Protein AF-A0A3Q0IRB2-F1 (afdb_monomer_lite)

Radius of gyration: 24.55 Å; chains: 1; bounding box: 47×30×68 Å

Sequence (87 aa):
LAFSLTLDSVEITSLDFVAPDEEVFDYWTDGINALLGNKMTSKEADNDLETLLSMEIKIRLLDAEGVEIPHHPPEVPEEPRNYDFNF

Secondary structure (DSSP, 8-state):
-EEEEE-S-SS--EEEEE-SSHHHHHHHHHHHHHHTTPPP-SHHHHHHHHHHHHHHHHHHGGGGTTSPPPSSPPPPPPPPS------

pLDDT: mean 93.54, std 5.17, range [74.44, 98.12]

InterPro domains:
  IPR001849 Pleckstrin homology domain [PF16457] (1-37)
  IPR001849 Pleckstrin homology domain [PS50003] (1-37)

Organism: Diaphorina citri (NCBI:txid121845)

Structure (mmCIF, N/CA/C/O backbone):
data_AF-A0A3Q0IRB2-F1
#
_entry.id   AF-A0A3Q0IRB2-F1
#
loop_
_atom_site.group_PDB
_atom_site.id
_atom_site.type_symbol
_atom_site.label_atom_id
_atom_site.label_alt_id
_atom_site.label_comp_id
_atom_site.label_asym_id
_atom_site.label_entity_id
_atom_site.label_seq_id
_atom_site.pdbx_PDB_ins_code
_atom_site.Cartn_x
_atom_site.Cartn_y
_atom_site.Cartn_z
_atom_site.occupancy
_atom_site.B_iso_or_equiv
_atom_site.auth_seq_id
_atom_site.auth_comp_id
_atom_site.auth_asym_id
_atom_site.auth_atom_id
_atom_site.pdbx_PDB_model_num
ATOM 1 N N . LEU A 1 1 ? -10.061 9.216 16.637 1.00 83.62 1 LEU A N 1
ATOM 2 C CA . LEU A 1 1 ? -9.270 9.070 17.881 1.00 83.62 1 LEU A CA 1
ATOM 3 C C . LEU A 1 1 ? -9.763 7.940 18.779 1.00 83.62 1 LEU A C 1
ATOM 5 O O . LEU A 1 1 ? -8.923 7.221 19.297 1.00 83.62 1 LEU A O 1
ATOM 9 N N . ALA A 1 2 ? -11.070 7.754 19.000 1.00 95.62 2 ALA A N 1
ATOM 10 C CA . ALA A 1 2 ? -11.548 6.615 19.791 1.00 95.62 2 ALA A CA 1
ATOM 11 C C . ALA A 1 2 ? -11.720 5.349 18.934 1.00 95.62 2 ALA A C 1
ATOM 13 O O . ALA A 1 2 ? -12.252 5.439 17.827 1.00 95.62 2 ALA A O 1
ATOM 14 N N . PHE A 1 3 ? -11.298 4.194 19.449 1.00 94.19 3 PHE A N 1
ATOM 15 C CA . PHE A 1 3 ? -11.526 2.869 18.856 1.00 94.19 3 PHE A CA 1
ATOM 16 C C . PHE A 1 3 ? -11.730 1.825 19.957 1.00 94.19 3 PHE A C 1
ATOM 18 O O . PHE A 1 3 ? -11.374 2.056 21.110 1.00 94.19 3 PHE A O 1
ATOM 25 N N . SER A 1 4 ? -12.306 0.677 19.609 1.00 94.25 4 SER A N 1
ATOM 26 C CA . SER A 1 4 ? -12.540 -0.420 20.547 1.00 94.25 4 SER A CA 1
ATOM 27 C C . SER A 1 4 ? -12.109 -1.744 19.937 1.00 94.25 4 SER A C 1
ATOM 29 O O . SER A 1 4 ? -12.307 -1.972 18.743 1.00 94.25 4 SER A O 1
ATOM 31 N N . LEU A 1 5 ? -11.527 -2.612 20.760 1.00 92.50 5 LEU A N 1
ATOM 32 C CA . LEU A 1 5 ? -11.187 -3.981 20.394 1.00 92.50 5 LEU A CA 1
ATOM 33 C C . LEU A 1 5 ? -12.208 -4.914 21.014 1.00 92.50 5 LEU A C 1
ATOM 35 O O . LEU A 1 5 ? -12.199 -5.108 22.225 1.00 92.50 5 LEU A O 1
ATOM 39 N N . THR A 1 6 ? -13.073 -5.499 20.194 1.00 91.81 6 THR A N 1
ATOM 40 C CA . THR A 1 6 ? -13.991 -6.548 20.637 1.00 91.81 6 THR A CA 1
ATOM 41 C C . THR A 1 6 ? -13.264 -7.884 20.663 1.00 91.81 6 THR A C 1
ATOM 43 O O . THR A 1 6 ? -12.680 -8.290 19.658 1.00 91.81 6 THR A O 1
ATOM 46 N N . LEU A 1 7 ? -13.295 -8.555 21.810 1.00 87.00 7 LEU A N 1
ATOM 47 C CA . LEU A 1 7 ? -12.640 -9.843 22.018 1.00 87.00 7 LEU A CA 1
ATOM 48 C C . LEU A 1 7 ? -13.700 -10.944 22.054 1.00 87.00 7 LEU A C 1
ATOM 50 O O . LEU A 1 7 ? -14.752 -10.767 22.661 1.00 87.00 7 LEU A O 1
ATOM 54 N N . ASP A 1 8 ? -13.378 -12.124 21.526 1.00 83.69 8 ASP A N 1
ATOM 55 C CA . ASP A 1 8 ? -14.229 -13.322 21.639 1.00 83.69 8 ASP A CA 1
ATOM 56 C C . ASP A 1 8 ? -14.187 -13.960 23.051 1.00 83.69 8 ASP A C 1
ATOM 58 O O . ASP A 1 8 ? -14.484 -15.141 23.239 1.00 83.69 8 ASP A O 1
ATOM 62 N N . SER A 1 9 ? -13.781 -13.194 24.070 1.00 81.25 9 SER A N 1
ATOM 63 C CA . SER A 1 9 ? -13.684 -13.647 25.459 1.00 81.25 9 SER A CA 1
ATOM 64 C C . SER A 1 9 ? -15.014 -13.482 26.194 1.00 81.25 9 SER A C 1
ATOM 66 O O . SER A 1 9 ? -15.751 -12.521 25.991 1.00 81.25 9 SER A O 1
ATOM 68 N N . VAL A 1 10 ? -15.297 -14.412 27.108 1.00 74.44 10 VAL A N 1
ATOM 69 C CA . VAL A 1 10 ? -16.513 -14.397 27.938 1.00 74.44 10 VAL A CA 1
ATOM 70 C C . VAL A 1 10 ? -16.416 -13.369 29.076 1.00 74.44 10 VAL A C 1
ATOM 72 O O . VAL A 1 10 ? -17.439 -12.882 29.548 1.00 74.44 10 VAL A O 1
ATOM 75 N N . GLU A 1 11 ? -15.204 -13.024 29.523 1.00 78.31 11 GLU A N 1
ATOM 76 C CA . GLU A 1 11 ? -14.989 -12.137 30.681 1.00 78.31 11 GLU A CA 1
ATOM 77 C C . GLU A 1 11 ? -14.781 -10.668 30.297 1.00 78.31 11 GLU A C 1
ATOM 79 O O . GLU A 1 11 ? -15.240 -9.774 31.005 1.00 78.31 11 GLU A O 1
ATOM 84 N N . ILE A 1 12 ? -14.100 -10.409 29.178 1.00 77.38 12 ILE A N 1
ATOM 85 C CA . ILE A 1 12 ? -13.844 -9.057 28.671 1.00 77.38 12 ILE A CA 1
ATOM 86 C C . ILE A 1 12 ? -14.351 -9.008 27.239 1.00 77.38 12 ILE A C 1
ATOM 88 O O . ILE A 1 12 ? -13.752 -9.601 26.347 1.00 77.38 12 ILE A O 1
ATOM 92 N N . THR A 1 13 ? -15.455 -8.298 27.031 1.00 84.38 13 THR A N 1
ATOM 93 C CA . THR A 1 13 ? -16.119 -8.207 25.725 1.00 84.38 13 THR A CA 1
ATOM 94 C C . THR A 1 13 ? -15.466 -7.184 24.807 1.00 84.38 13 THR A C 1
ATOM 96 O O . THR A 1 13 ? -15.483 -7.336 23.587 1.00 84.38 13 THR A O 1
ATOM 99 N N . SER A 1 14 ? -14.902 -6.123 25.384 1.00 90.38 14 SER A N 1
ATOM 100 C CA . SER A 1 14 ? -14.277 -5.052 24.626 1.00 90.38 14 SER A CA 1
ATOM 101 C C . SER A 1 14 ? -13.234 -4.296 25.438 1.00 90.38 14 SER A C 1
ATOM 103 O O . SER A 1 14 ? -13.291 -4.256 26.669 1.00 90.38 14 SER A O 1
ATOM 105 N N . LEU A 1 15 ? -12.287 -3.686 24.732 1.00 92.81 15 LEU A N 1
ATOM 106 C CA . LEU A 1 15 ? -11.312 -2.766 25.296 1.00 92.81 15 LEU A CA 1
ATOM 107 C C . LEU A 1 15 ? -11.350 -1.454 24.517 1.00 92.81 15 LEU A C 1
ATOM 109 O O . LEU A 1 15 ? -11.035 -1.429 23.328 1.00 92.81 15 LEU A O 1
ATOM 113 N N . ASP A 1 16 ? -11.745 -0.383 25.198 1.00 95.00 16 ASP A N 1
ATOM 114 C CA . ASP A 1 16 ? -11.953 0.930 24.594 1.00 95.00 16 ASP A CA 1
ATOM 115 C C . ASP A 1 16 ? -10.718 1.815 24.775 1.00 95.00 16 ASP A C 1
ATOM 117 O O . ASP A 1 16 ? -10.173 1.947 25.874 1.00 95.00 16 ASP A O 1
ATOM 121 N N . PHE A 1 17 ? -10.299 2.458 23.691 1.00 96.62 17 PHE A N 1
ATOM 122 C CA . PHE A 1 17 ? -9.119 3.307 23.630 1.00 96.62 17 PHE A CA 1
ATOM 123 C C . PHE A 1 17 ? -9.462 4.681 23.067 1.00 96.62 17 PHE A C 1
ATOM 125 O O . PHE A 1 17 ? -10.350 4.836 22.227 1.00 96.62 17 PHE A O 1
ATOM 132 N N . VAL A 1 18 ? -8.694 5.683 23.492 1.00 97.50 18 VAL A N 1
ATOM 133 C CA . VAL A 1 18 ? -8.675 7.014 22.885 1.00 97.50 18 VAL A CA 1
ATOM 134 C C . VAL A 1 18 ? -7.226 7.351 22.572 1.00 97.50 18 VAL A C 1
ATOM 136 O O . VAL A 1 18 ? -6.416 7.532 23.479 1.00 97.50 18 VAL A O 1
ATOM 139 N N . ALA A 1 19 ? -6.899 7.395 21.284 1.00 97.31 19 ALA A N 1
ATOM 140 C CA . ALA A 1 19 ? -5.589 7.811 20.816 1.00 97.31 19 ALA A CA 1
ATOM 141 C C . ALA A 1 19 ? -5.345 9.303 21.128 1.00 97.31 19 ALA A C 1
ATOM 143 O O . ALA A 1 19 ? -6.292 10.097 21.069 1.00 97.31 19 ALA A O 1
ATOM 144 N N . PRO A 1 20 ? -4.099 9.690 21.449 1.00 97.25 20 PRO A N 1
ATOM 145 C CA . PRO A 1 20 ? -3.735 11.075 21.747 1.00 97.25 20 PRO A CA 1
ATOM 146 C C . PRO A 1 20 ? -3.819 12.003 20.523 1.00 97.25 20 PRO A C 1
ATOM 148 O O . PRO A 1 20 ? -4.098 13.189 20.688 1.00 97.25 20 PRO A O 1
ATOM 151 N N . ASP A 1 21 ? -3.623 11.469 19.317 1.00 97.44 21 ASP A N 1
ATOM 152 C CA . ASP A 1 21 ? -3.615 12.195 18.045 1.00 97.44 21 ASP A CA 1
ATOM 153 C C . ASP A 1 21 ? -3.986 11.267 16.865 1.00 97.44 21 ASP A C 1
ATOM 155 O O . ASP A 1 21 ? -4.219 10.066 17.052 1.00 97.44 21 ASP A O 1
ATOM 159 N N . GLU A 1 22 ? -4.157 11.855 15.672 1.00 97.00 22 GLU A N 1
ATOM 160 C CA . GLU A 1 22 ? -4.591 11.150 14.449 1.00 97.00 22 GLU A CA 1
ATOM 161 C C . GLU A 1 22 ? -3.535 10.142 13.979 1.00 97.00 22 GLU A C 1
ATOM 163 O O . GLU A 1 22 ? -3.890 9.007 13.688 1.00 97.00 22 GLU A O 1
ATOM 168 N N . GLU A 1 23 ? -2.250 10.492 14.047 1.00 96.25 23 GLU A N 1
ATOM 169 C CA . GLU A 1 23 ? -1.142 9.609 13.660 1.00 96.25 23 GLU A CA 1
ATOM 170 C C . GLU A 1 23 ? -1.119 8.324 14.508 1.00 96.25 23 GLU A C 1
ATOM 172 O O . GLU A 1 23 ? -1.084 7.207 13.987 1.00 96.25 23 GLU A O 1
ATOM 177 N N . VAL A 1 24 ? -1.211 8.447 15.837 1.00 97.44 24 VAL A N 1
ATOM 178 C CA . VAL A 1 24 ? -1.247 7.281 16.729 1.00 97.44 24 VAL A CA 1
ATOM 179 C C . VAL A 1 24 ? -2.512 6.457 16.494 1.00 97.44 24 VAL A C 1
ATOM 181 O O . VAL A 1 24 ? -2.462 5.228 16.554 1.00 97.44 24 VAL A O 1
ATOM 184 N N . PHE A 1 25 ? -3.651 7.098 16.222 1.00 97.62 25 PHE A N 1
ATOM 185 C CA . PHE A 1 25 ? -4.880 6.386 15.864 1.00 97.62 25 PHE A CA 1
ATOM 186 C C . PHE A 1 25 ? -4.702 5.547 14.592 1.00 97.62 25 PHE A C 1
ATOM 188 O O . PHE A 1 25 ? -5.079 4.370 14.569 1.00 97.62 25 PHE A O 1
ATOM 195 N N . ASP A 1 26 ? -4.096 6.136 13.569 1.00 97.88 26 ASP A N 1
ATOM 196 C CA . ASP A 1 26 ? -3.837 5.506 12.282 1.00 97.88 26 ASP A CA 1
ATOM 197 C C . ASP A 1 26 ? -2.900 4.301 12.445 1.00 97.88 26 ASP A C 1
ATOM 199 O O . ASP A 1 26 ? -3.259 3.190 12.048 1.00 97.88 26 ASP A O 1
ATOM 203 N N . TYR A 1 27 ? -1.789 4.448 13.175 1.00 97.44 27 TYR A N 1
ATOM 204 C CA . TYR A 1 27 ? -0.878 3.331 13.460 1.00 97.44 27 TYR A CA 1
ATOM 205 C C . TYR A 1 27 ? -1.528 2.187 14.239 1.00 97.44 27 TYR A C 1
ATOM 207 O O . TYR A 1 27 ? -1.270 1.016 13.947 1.00 97.44 27 TYR A O 1
ATOM 215 N N . TRP A 1 28 ? -2.374 2.491 15.228 1.00 97.69 28 TRP A N 1
ATOM 216 C CA . TRP A 1 28 ? -3.093 1.447 15.958 1.00 97.69 28 TRP A CA 1
ATOM 217 C C . TRP A 1 28 ? -4.055 0.697 15.043 1.00 97.69 28 TRP A C 1
ATOM 219 O O . TRP A 1 28 ? -4.009 -0.533 14.983 1.00 97.69 28 TRP A O 1
ATOM 229 N N . THR A 1 29 ? -4.922 1.420 14.335 1.00 96.94 29 THR A N 1
ATOM 230 C CA . THR A 1 29 ? -5.952 0.798 13.494 1.00 96.94 29 THR A CA 1
ATOM 231 C C . THR A 1 29 ? -5.346 -0.015 12.353 1.00 96.94 29 THR A C 1
ATOM 233 O O . THR A 1 29 ? -5.783 -1.144 12.117 1.00 96.94 29 THR A O 1
ATOM 236 N N . ASP A 1 30 ? -4.285 0.479 11.721 1.00 98.12 30 ASP A N 1
ATOM 237 C CA . ASP A 1 30 ? -3.577 -0.252 10.675 1.00 98.12 30 ASP A CA 1
ATOM 238 C C . ASP A 1 30 ? -2.775 -1.434 11.207 1.00 98.12 30 ASP A C 1
ATOM 240 O O . ASP A 1 30 ? -2.833 -2.515 10.620 1.00 98.12 30 ASP A O 1
ATOM 244 N N . GLY A 1 31 ? -2.094 -1.287 12.346 1.00 97.50 31 GLY A N 1
ATOM 245 C CA . GLY A 1 31 ? -1.394 -2.397 12.989 1.00 97.50 31 GLY A CA 1
ATOM 246 C C . GLY A 1 31 ? -2.345 -3.542 13.345 1.00 97.50 31 GLY A C 1
ATOM 247 O O . GLY A 1 31 ? -2.053 -4.707 13.073 1.00 97.50 31 GLY A O 1
ATOM 248 N N . ILE A 1 32 ? -3.521 -3.220 13.891 1.00 96.31 32 ILE A N 1
ATOM 249 C CA . ILE A 1 32 ? -4.566 -4.206 14.199 1.00 96.31 32 ILE A CA 1
ATOM 250 C C . ILE A 1 32 ? -5.110 -4.838 12.914 1.00 96.31 32 ILE A C 1
ATOM 252 O O . ILE A 1 32 ? -5.231 -6.062 12.850 1.00 96.31 32 ILE A O 1
ATOM 256 N N . ASN A 1 33 ? -5.396 -4.043 11.879 1.00 96.94 33 ASN A N 1
ATOM 257 C CA . ASN A 1 33 ? -5.826 -4.568 10.583 1.00 96.94 33 ASN A CA 1
ATOM 258 C C . ASN A 1 33 ? -4.792 -5.538 10.000 1.00 96.94 33 ASN A C 1
ATOM 260 O O . ASN A 1 33 ? -5.163 -6.640 9.603 1.00 96.94 33 ASN A O 1
ATOM 264 N N . ALA A 1 34 ? -3.507 -5.187 10.029 1.00 97.69 34 ALA A N 1
ATOM 265 C CA . ALA A 1 34 ? -2.429 -6.045 9.552 1.00 97.69 34 ALA A CA 1
ATOM 266 C C . ALA A 1 34 ? -2.342 -7.365 10.337 1.00 97.69 34 ALA A C 1
ATOM 268 O O . ALA A 1 34 ? -2.215 -8.430 9.732 1.00 97.69 34 ALA A O 1
ATOM 269 N N . LEU A 1 35 ? -2.476 -7.324 11.670 1.00 96.69 35 LEU A N 1
ATOM 270 C CA . LEU A 1 35 ? -2.505 -8.529 12.512 1.00 96.69 35 LEU A CA 1
ATOM 271 C C . LEU A 1 35 ? -3.699 -9.443 12.201 1.00 96.69 35 LEU A C 1
ATOM 273 O O . LEU A 1 35 ? -3.576 -10.664 12.288 1.00 96.69 35 LEU A O 1
ATOM 277 N N . LEU A 1 36 ? -4.837 -8.864 11.815 1.00 95.44 36 LEU A N 1
ATOM 278 C CA . LEU A 1 36 ? -6.026 -9.598 11.378 1.00 95.44 36 LEU A CA 1
ATOM 279 C C . LEU A 1 36 ? -5.950 -10.058 9.910 1.00 95.44 36 LEU A C 1
ATOM 281 O O . LEU A 1 36 ? -6.854 -10.747 9.442 1.00 95.44 36 LEU A O 1
ATOM 285 N N . GLY A 1 37 ? -4.893 -9.692 9.176 1.00 96.62 37 GLY A N 1
ATOM 286 C CA . GLY A 1 37 ? -4.752 -9.969 7.742 1.00 96.62 37 GLY A CA 1
ATOM 287 C C . GLY A 1 37 ? -5.613 -9.075 6.843 1.00 96.62 37 GLY A C 1
ATOM 288 O O . GLY A 1 37 ? -5.761 -9.354 5.653 1.00 96.62 37 GLY A O 1
ATOM 289 N N . ASN A 1 38 ? -6.182 -8.006 7.397 1.00 97.69 38 ASN A N 1
ATOM 290 C CA . ASN A 1 38 ? -6.915 -6.990 6.658 1.00 97.69 38 ASN A CA 1
ATOM 291 C C . ASN A 1 38 ? -5.955 -5.974 6.029 1.00 97.69 38 ASN A C 1
ATOM 293 O O . ASN A 1 38 ? -4.797 -5.828 6.425 1.00 97.69 38 ASN A O 1
ATOM 297 N N . LYS A 1 39 ? -6.463 -5.228 5.047 1.00 97.00 39 LYS A N 1
ATOM 298 C CA . LYS A 1 39 ? -5.723 -4.117 4.451 1.00 97.00 39 LYS A CA 1
ATOM 299 C C . LYS A 1 39 ? -5.585 -2.975 5.469 1.00 97.00 39 LYS A C 1
ATOM 301 O O . LYS A 1 39 ? -6.553 -2.650 6.149 1.00 97.00 39 LYS A O 1
ATOM 306 N N . MET A 1 40 ? -4.412 -2.350 5.512 1.00 97.81 40 MET A N 1
ATOM 307 C CA . MET A 1 40 ? -4.214 -1.034 6.129 1.00 97.81 40 MET A CA 1
ATOM 308 C C . MET A 1 40 ? -4.935 0.030 5.286 1.00 97.81 40 MET A C 1
ATOM 310 O O . MET A 1 40 ? -4.917 -0.042 4.052 1.00 97.81 40 MET A O 1
ATOM 314 N N . THR A 1 41 ? -5.636 0.957 5.930 1.00 96.12 41 THR A N 1
ATOM 315 C CA . THR A 1 41 ? -6.548 1.905 5.258 1.00 96.12 41 THR A CA 1
ATOM 316 C C . THR A 1 41 ? -6.396 3.343 5.732 1.00 96.12 41 THR A C 1
ATOM 318 O O . THR A 1 41 ? -7.171 4.197 5.298 1.00 96.12 41 THR A O 1
ATOM 321 N N . SER A 1 42 ? -5.479 3.607 6.661 1.00 97.56 42 SER A N 1
ATOM 322 C CA . SER A 1 42 ? -5.263 4.963 7.146 1.00 97.56 42 SER A CA 1
ATOM 323 C C . SER A 1 42 ? -4.596 5.856 6.098 1.00 97.56 42 SER A C 1
ATOM 325 O O . SER A 1 42 ? -4.008 5.375 5.123 1.00 97.56 42 SER A O 1
ATOM 327 N N . LYS A 1 43 ? -4.669 7.173 6.319 1.00 96.44 43 LYS A N 1
ATOM 328 C CA . LYS A 1 43 ? -3.947 8.134 5.476 1.00 96.44 43 LYS A CA 1
ATOM 329 C C . LYS A 1 43 ? -2.442 7.970 5.642 1.00 96.44 43 LYS A C 1
ATOM 331 O O . LYS A 1 43 ? -1.708 8.140 4.675 1.00 96.44 43 LYS A O 1
ATOM 336 N N . GLU A 1 44 ? -2.001 7.604 6.839 1.00 97.25 44 GLU A N 1
ATOM 337 C CA . GLU A 1 44 ? -0.585 7.521 7.173 1.00 97.25 44 GLU A CA 1
ATOM 338 C C . GLU A 1 44 ? 0.059 6.337 6.447 1.00 97.25 44 GLU A C 1
ATOM 340 O O . GLU A 1 44 ? 1.1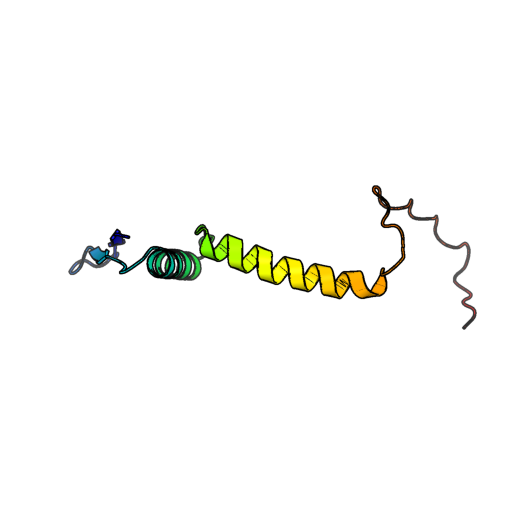21 6.496 5.849 1.00 97.25 44 GLU A O 1
ATOM 345 N N . ALA A 1 45 ? -0.640 5.202 6.345 1.00 97.62 45 ALA A N 1
ATOM 346 C CA . ALA A 1 45 ? -0.196 4.089 5.508 1.00 97.62 45 ALA A CA 1
ATOM 347 C C . ALA A 1 45 ? -0.141 4.442 4.013 1.00 97.62 45 ALA A C 1
ATOM 349 O O . ALA A 1 45 ? 0.798 4.031 3.328 1.00 97.62 45 ALA A O 1
ATOM 350 N N . ASP A 1 46 ? -1.118 5.193 3.496 1.00 97.56 46 ASP A N 1
ATOM 351 C CA . ASP A 1 46 ? -1.108 5.638 2.097 1.00 97.56 46 ASP A CA 1
ATOM 352 C C . ASP A 1 46 ? 0.048 6.628 1.831 1.00 97.56 46 ASP A C 1
ATOM 354 O O . ASP A 1 46 ? 0.756 6.493 0.830 1.00 97.56 46 ASP A O 1
ATOM 358 N N . ASN A 1 47 ? 0.294 7.571 2.747 1.00 97.75 47 ASN A N 1
ATOM 359 C CA . ASN A 1 47 ? 1.384 8.551 2.666 1.00 97.75 47 ASN A CA 1
ATOM 360 C C . ASN A 1 47 ? 2.769 7.886 2.722 1.00 97.75 47 ASN A C 1
ATOM 362 O O . ASN A 1 47 ? 3.662 8.212 1.927 1.00 97.75 47 ASN A O 1
ATOM 366 N N . ASP A 1 48 ? 2.955 6.939 3.643 1.00 97.00 48 ASP A N 1
ATOM 367 C CA . ASP A 1 48 ? 4.191 6.168 3.762 1.00 97.00 48 ASP A CA 1
ATOM 368 C C . ASP A 1 48 ? 4.434 5.340 2.498 1.00 97.00 48 ASP A C 1
ATOM 370 O O . ASP A 1 48 ? 5.541 5.341 1.947 1.00 97.00 48 ASP A O 1
ATOM 374 N N . LEU A 1 49 ? 3.388 4.682 1.986 1.00 97.62 49 LEU A N 1
ATOM 375 C CA . LEU A 1 49 ? 3.460 3.916 0.746 1.00 97.62 49 LEU A CA 1
ATOM 376 C C . LEU A 1 49 ? 3.851 4.801 -0.440 1.00 97.62 49 LEU A C 1
ATOM 378 O O . LEU A 1 49 ? 4.748 4.433 -1.200 1.00 97.62 49 LEU A O 1
ATOM 382 N N . GLU A 1 50 ? 3.214 5.963 -0.597 1.00 97.88 50 GLU A N 1
ATOM 383 C CA . GLU A 1 50 ? 3.534 6.911 -1.666 1.00 97.88 50 GLU A CA 1
ATOM 384 C C . GLU A 1 50 ? 4.989 7.378 -1.576 1.00 97.88 50 GLU A C 1
ATOM 386 O O . GLU A 1 50 ? 5.695 7.407 -2.589 1.00 97.88 50 GLU A O 1
ATOM 391 N N . THR A 1 51 ? 5.459 7.699 -0.371 1.00 97.44 51 THR A N 1
ATOM 392 C CA . THR A 1 51 ? 6.827 8.171 -0.136 1.00 97.44 51 THR A CA 1
ATOM 393 C C . THR A 1 51 ? 7.852 7.107 -0.517 1.00 97.44 51 THR A C 1
ATOM 395 O O . THR A 1 51 ? 8.775 7.375 -1.298 1.00 97.44 51 THR A O 1
ATOM 398 N N . LEU A 1 52 ? 7.672 5.885 -0.012 1.00 98.12 52 LEU A N 1
ATOM 399 C CA . LEU A 1 52 ? 8.573 4.763 -0.269 1.00 98.12 52 LEU A CA 1
ATOM 400 C C . LEU A 1 52 ? 8.578 4.377 -1.751 1.00 98.12 52 LEU A C 1
ATOM 402 O O . LEU A 1 52 ? 9.646 4.270 -2.360 1.00 98.12 52 LEU A O 1
ATOM 406 N N . LEU A 1 53 ? 7.395 4.236 -2.350 1.00 97.75 53 LEU A N 1
ATOM 407 C CA . LEU A 1 53 ? 7.254 3.864 -3.754 1.00 97.75 53 LEU A CA 1
ATOM 408 C C . LEU A 1 53 ? 7.827 4.940 -4.680 1.00 97.75 53 LEU A C 1
ATOM 410 O O . LEU A 1 53 ? 8.520 4.625 -5.646 1.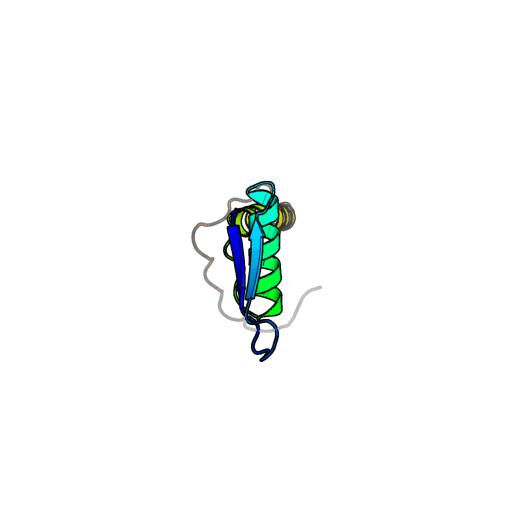00 97.75 53 LEU A O 1
ATOM 414 N N . SER A 1 54 ? 7.597 6.217 -4.371 1.00 97.25 54 SER A N 1
ATOM 415 C CA . SER A 1 54 ? 8.158 7.328 -5.142 1.00 97.25 54 SER A CA 1
ATOM 416 C C . SER A 1 54 ? 9.682 7.306 -5.143 1.00 97.25 54 SER A C 1
ATOM 418 O O . SER A 1 54 ? 10.301 7.564 -6.176 1.00 97.25 54 SER A O 1
ATOM 420 N N . MET A 1 55 ? 10.304 7.011 -3.999 1.00 97.25 55 MET A N 1
ATOM 421 C CA . MET A 1 55 ? 11.757 6.867 -3.914 1.00 97.25 55 MET A CA 1
ATOM 422 C C . MET A 1 55 ? 12.252 5.666 -4.719 1.00 97.25 55 MET A C 1
ATOM 424 O O . MET A 1 55 ? 13.211 5.805 -5.478 1.00 97.25 55 MET A O 1
ATOM 428 N N . GLU A 1 56 ? 11.589 4.515 -4.605 1.00 97.00 56 GLU A N 1
ATOM 429 C CA . GLU A 1 56 ? 11.955 3.317 -5.361 1.00 97.00 56 GLU A CA 1
ATOM 430 C C . GLU A 1 56 ? 11.868 3.550 -6.875 1.00 97.00 56 GLU A C 1
ATOM 432 O O . GLU A 1 56 ? 12.831 3.278 -7.595 1.00 97.00 56 GLU A O 1
ATOM 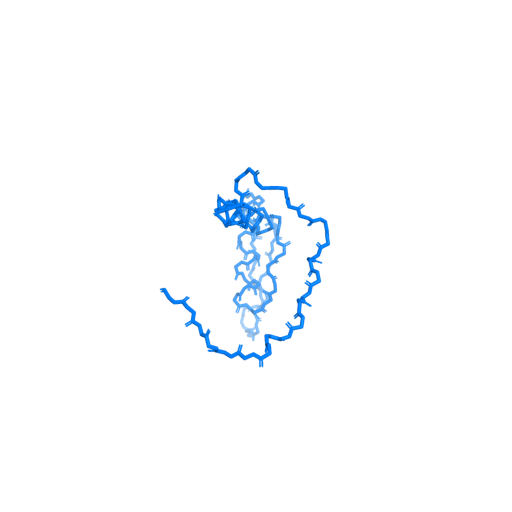437 N N . ILE A 1 57 ? 10.762 4.123 -7.359 1.00 95.44 57 ILE A N 1
ATOM 438 C CA . ILE A 1 57 ? 10.575 4.452 -8.778 1.00 95.44 57 ILE A CA 1
ATOM 439 C C . ILE A 1 57 ? 11.674 5.403 -9.253 1.00 95.44 57 ILE A C 1
ATOM 441 O O . ILE A 1 57 ? 12.283 5.158 -10.292 1.00 95.44 57 ILE A O 1
ATOM 445 N N . LYS A 1 58 ? 11.977 6.460 -8.488 1.00 94.31 58 LYS A N 1
ATOM 446 C CA . LYS A 1 58 ? 13.053 7.402 -8.837 1.00 94.31 58 LYS A CA 1
ATOM 447 C C . LYS A 1 58 ? 14.402 6.700 -8.971 1.00 94.31 58 LYS A C 1
ATOM 449 O O . LYS A 1 58 ? 15.112 6.977 -9.929 1.00 94.31 58 LYS A O 1
ATOM 454 N N . ILE A 1 59 ? 14.734 5.779 -8.062 1.00 95.88 59 ILE A N 1
ATOM 455 C CA . ILE A 1 59 ? 15.978 4.996 -8.132 1.00 95.88 59 ILE A CA 1
ATOM 456 C C . ILE A 1 59 ? 16.005 4.130 -9.396 1.0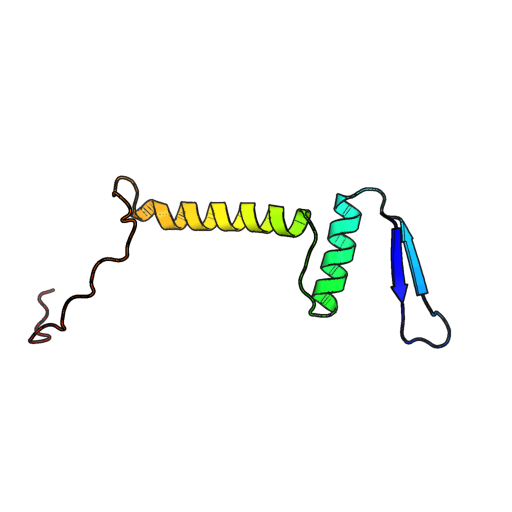0 95.88 59 ILE A C 1
ATOM 458 O O . ILE A 1 59 ? 17.029 4.073 -10.070 1.00 95.88 59 ILE A O 1
ATOM 462 N N . ARG A 1 60 ? 14.888 3.486 -9.754 1.00 92.94 60 ARG A N 1
ATOM 463 C CA . ARG A 1 60 ? 14.790 2.675 -10.982 1.00 92.94 60 ARG A CA 1
ATOM 464 C C . ARG A 1 60 ? 14.900 3.502 -12.260 1.00 92.94 60 ARG A C 1
ATOM 466 O O . ARG A 1 60 ? 15.397 3.000 -13.260 1.00 92.94 60 ARG A O 1
ATOM 473 N N . LEU A 1 61 ? 14.451 4.752 -12.227 1.00 92.94 61 LEU A N 1
ATOM 474 C CA . LEU A 1 61 ? 14.514 5.663 -13.369 1.00 92.94 61 LEU A CA 1
ATOM 475 C C . LEU A 1 61 ? 15.881 6.330 -13.555 1.00 92.94 61 LEU A C 1
ATOM 477 O O . LEU A 1 61 ? 16.070 6.989 -14.574 1.00 92.94 61 LEU A O 1
ATOM 481 N N . LEU A 1 62 ? 16.839 6.140 -12.639 1.00 94.69 62 LEU A N 1
ATOM 482 C CA . LEU A 1 62 ? 18.204 6.650 -12.818 1.00 94.69 62 LEU A CA 1
ATOM 483 C C . LEU A 1 62 ? 18.854 6.103 -14.100 1.00 94.69 62 LEU A C 1
ATOM 485 O O . LEU A 1 62 ? 19.527 6.846 -14.804 1.00 94.69 62 LEU A O 1
ATOM 489 N N . ASP A 1 63 ? 18.585 4.844 -14.459 1.00 89.44 63 ASP A N 1
ATOM 490 C CA . ASP A 1 63 ? 19.107 4.224 -15.689 1.00 89.44 63 ASP A CA 1
ATOM 491 C C . ASP A 1 63 ? 18.503 4.823 -16.974 1.00 89.44 63 ASP A C 1
ATOM 493 O O . ASP A 1 63 ? 19.054 4.664 -18.062 1.00 89.44 63 ASP A O 1
ATOM 497 N N . ALA A 1 64 ? 17.363 5.508 -16.857 1.00 88.50 64 ALA A N 1
ATOM 498 C CA . ALA A 1 64 ? 16.652 6.155 -17.957 1.00 88.50 64 ALA A CA 1
ATOM 499 C C . ALA A 1 64 ? 16.837 7.685 -17.958 1.00 88.50 64 ALA A C 1
ATOM 501 O O . ALA A 1 64 ? 16.106 8.398 -18.651 1.00 88.50 64 ALA A O 1
ATOM 502 N N . GLU A 1 65 ? 17.790 8.215 -17.186 1.00 89.75 65 GLU A N 1
ATOM 503 C CA . GLU A 1 65 ? 18.034 9.654 -17.114 1.00 89.75 65 GLU A CA 1
ATOM 504 C C . GLU A 1 65 ? 18.432 10.220 -18.491 1.00 89.75 65 GLU A C 1
ATOM 506 O O . GLU A 1 65 ? 19.352 9.741 -19.154 1.00 89.75 65 GLU A O 1
ATOM 511 N N . GLY A 1 66 ? 17.710 11.249 -18.945 1.00 87.81 66 GLY A N 1
ATOM 512 C CA . GLY A 1 66 ? 17.921 11.873 -20.257 1.00 87.81 66 GLY A CA 1
ATOM 513 C C . GLY A 1 66 ? 17.295 11.128 -21.444 1.00 87.81 66 GLY A C 1
ATOM 514 O O . GLY A 1 66 ? 17.420 11.600 -22.574 1.00 87.81 66 GLY A O 1
ATOM 515 N N . VAL A 1 67 ? 16.601 10.009 -21.208 1.00 90.31 67 VAL A N 1
ATOM 516 C CA . VAL A 1 67 ? 15.838 9.272 -22.226 1.00 90.31 67 VAL A CA 1
ATOM 517 C C . VAL A 1 67 ? 14.370 9.697 -22.182 1.00 90.31 67 VAL A C 1
ATOM 519 O O . VAL A 1 67 ? 13.773 9.827 -21.114 1.00 90.31 67 VAL A O 1
ATOM 522 N N . GLU A 1 68 ? 13.761 9.906 -23.348 1.00 89.25 68 GLU A N 1
ATOM 523 C CA . GLU A 1 68 ? 12.321 10.152 -23.439 1.00 89.25 68 GLU A CA 1
ATOM 524 C C . GLU A 1 68 ? 11.554 8.852 -23.157 1.00 89.25 68 GLU A C 1
ATOM 526 O O . GLU A 1 68 ? 11.704 7.859 -23.872 1.00 89.25 68 GLU A O 1
ATOM 531 N N . ILE A 1 69 ? 10.741 8.846 -22.097 1.00 87.31 69 ILE A N 1
ATOM 532 C CA . ILE A 1 69 ? 9.934 7.682 -21.722 1.00 87.31 69 ILE A CA 1
ATOM 533 C C . ILE A 1 69 ? 8.703 7.627 -22.639 1.00 87.31 69 ILE A C 1
ATOM 535 O O . I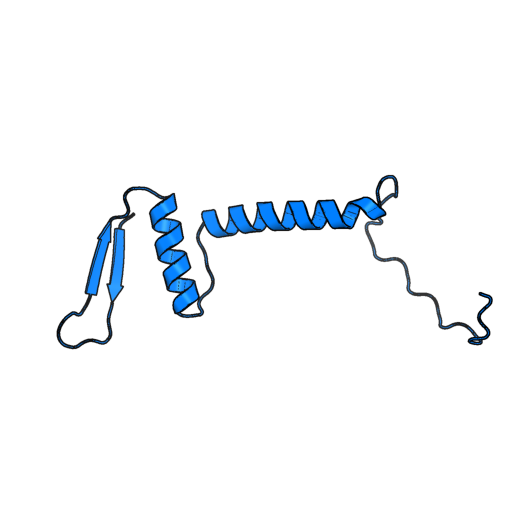LE A 1 69 ? 7.887 8.553 -22.609 1.00 87.31 69 ILE A O 1
ATOM 539 N N . PRO A 1 70 ? 8.524 6.562 -23.441 1.00 89.44 70 PRO A N 1
ATOM 540 C CA . PRO A 1 70 ? 7.404 6.476 -24.367 1.00 89.44 70 PRO A CA 1
ATOM 541 C C . PRO A 1 70 ? 6.076 6.281 -23.619 1.00 89.44 70 PRO A C 1
ATOM 543 O O . PRO A 1 70 ? 5.993 5.539 -22.643 1.00 89.44 70 PRO A O 1
ATOM 546 N N . HIS A 1 71 ? 5.003 6.909 -24.113 1.00 90.44 71 HIS A N 1
ATOM 547 C CA . HIS A 1 71 ? 3.653 6.769 -23.542 1.00 90.44 71 HIS A CA 1
ATOM 548 C C . HIS A 1 71 ? 3.039 5.377 -23.736 1.00 90.44 71 HIS A C 1
ATOM 550 O O . HIS A 1 71 ? 2.161 4.970 -22.975 1.00 90.44 71 HIS A O 1
ATOM 556 N N . HIS A 1 72 ? 3.482 4.659 -24.766 1.00 93.12 72 HIS A N 1
ATOM 557 C CA . HIS A 1 72 ? 3.052 3.302 -25.066 1.00 93.12 72 HIS A CA 1
ATOM 558 C C . HIS A 1 72 ? 4.269 2.378 -25.098 1.00 93.12 72 HIS A C 1
ATOM 560 O O . HIS A 1 72 ? 5.336 2.805 -25.546 1.00 93.12 72 HIS A O 1
ATOM 566 N N . PRO A 1 73 ? 4.129 1.123 -24.638 1.00 90.81 73 PRO A N 1
ATOM 567 C CA . PRO A 1 73 ? 5.208 0.155 -24.754 1.00 90.81 73 PRO A CA 1
ATOM 568 C C . PRO A 1 73 ? 5.579 -0.033 -26.237 1.00 90.81 73 PRO A C 1
ATOM 570 O O . PRO A 1 73 ? 4.671 -0.141 -27.068 1.00 90.81 73 PRO A O 1
ATOM 573 N N . PRO A 1 74 ? 6.878 -0.069 -26.589 1.00 91.00 74 PRO A N 1
ATOM 574 C CA . PRO A 1 74 ? 7.313 -0.392 -27.944 1.00 91.00 74 PRO A CA 1
ATOM 575 C C . PRO A 1 74 ? 6.801 -1.769 -28.381 1.00 91.00 74 PRO A C 1
ATOM 577 O O . PRO A 1 74 ? 6.654 -2.673 -27.556 1.00 91.00 74 PRO A O 1
ATOM 580 N N . GLU A 1 75 ? 6.558 -1.944 -29.679 1.00 94.38 75 GLU A N 1
ATOM 581 C CA . GLU A 1 75 ? 6.198 -3.253 -30.223 1.00 94.38 75 GLU A CA 1
ATOM 582 C C . GLU A 1 75 ? 7.340 -4.253 -30.003 1.00 94.38 75 GLU A C 1
ATOM 584 O O . GLU A 1 75 ? 8.510 -3.957 -30.258 1.00 94.38 75 GLU A O 1
ATOM 589 N N . VAL A 1 76 ? 6.995 -5.446 -29.513 1.00 95.06 76 VAL A N 1
ATOM 590 C CA . VAL A 1 76 ? 7.963 -6.531 -29.341 1.00 95.06 76 VAL A CA 1
ATOM 591 C C . VAL A 1 76 ? 8.319 -7.069 -30.731 1.00 95.06 76 VAL A C 1
ATOM 593 O O . VAL A 1 76 ? 7.410 -7.479 -31.455 1.00 95.06 76 VAL A O 1
ATOM 596 N N . PRO A 1 77 ? 9.603 -7.074 -31.129 1.00 94.69 77 PRO A N 1
ATOM 597 C CA . PRO A 1 77 ? 10.000 -7.582 -32.437 1.00 94.69 77 PRO A CA 1
ATOM 598 C C . PRO A 1 77 ? 9.790 -9.100 -32.540 1.00 94.69 77 PRO A C 1
ATOM 600 O O . PRO A 1 77 ? 9.786 -9.808 -31.531 1.00 94.69 77 PRO A O 1
ATOM 603 N N . GLU A 1 78 ? 9.653 -9.605 -33.770 1.00 94.94 78 GLU A N 1
ATOM 604 C CA . GLU A 1 78 ? 9.670 -11.048 -34.039 1.00 94.94 78 GLU A CA 1
ATOM 605 C C . GLU A 1 78 ? 10.984 -11.683 -33.567 1.00 94.94 78 GLU A C 1
ATOM 607 O O . GLU A 1 78 ? 12.034 -11.034 -33.499 1.00 94.94 78 GLU A O 1
ATOM 612 N N . GLU A 1 79 ? 10.928 -12.977 -33.254 1.00 95.25 79 GLU A N 1
ATOM 613 C CA . GLU A 1 79 ? 12.110 -13.710 -32.825 1.00 95.25 79 GLU A CA 1
ATOM 614 C C . GLU A 1 79 ? 13.218 -13.696 -33.900 1.00 95.25 79 GLU A C 1
ATOM 616 O O . GLU A 1 79 ? 12.940 -13.732 -35.106 1.00 95.25 79 GLU A O 1
ATOM 621 N N . PRO A 1 80 ? 14.499 -13.644 -33.495 1.00 94.06 80 PRO A N 1
ATOM 622 C CA . PRO A 1 80 ? 15.603 -13.735 -34.436 1.00 94.06 80 PRO A CA 1
ATOM 623 C C . PRO A 1 80 ? 15.559 -15.039 -35.236 1.00 94.06 80 PRO A C 1
ATOM 625 O O . PRO A 1 80 ? 15.237 -16.104 -34.720 1.00 94.06 80 PRO A O 1
ATOM 628 N N . ARG A 1 81 ? 15.984 -14.984 -36.502 1.00 94.50 81 ARG A N 1
ATOM 629 C CA . ARG A 1 81 ? 16.025 -16.165 -37.386 1.00 94.50 81 ARG A CA 1
ATOM 630 C C . ARG A 1 81 ? 17.021 -17.243 -36.936 1.00 94.50 81 ARG A C 1
ATOM 632 O O . ARG A 1 81 ? 16.942 -18.372 -37.410 1.00 94.50 81 ARG A O 1
ATOM 639 N N . ASN A 1 82 ? 17.995 -16.880 -36.105 1.00 94.25 82 ASN A N 1
ATOM 640 C CA . ASN A 1 82 ? 18.982 -17.775 -35.510 1.00 94.25 82 ASN A CA 1
ATOM 641 C C . ASN A 1 82 ? 19.472 -17.201 -34.168 1.00 94.25 82 ASN A C 1
ATOM 643 O O . ASN A 1 82 ? 19.258 -16.024 -33.880 1.00 94.25 82 ASN A O 1
ATOM 647 N N . TYR A 1 83 ? 20.148 -18.036 -33.379 1.00 94.31 83 TYR A N 1
ATOM 648 C CA . TYR A 1 83 ? 20.712 -17.689 -32.069 1.00 94.31 83 TYR A CA 1
ATOM 649 C C . TYR A 1 83 ? 22.252 -17.684 -32.090 1.00 94.31 83 TYR A C 1
ATOM 651 O O . TYR A 1 83 ? 22.895 -17.999 -31.088 1.00 94.31 83 TYR A O 1
ATOM 659 N N . ASP A 1 84 ? 22.856 -17.350 -33.233 1.00 95.12 84 ASP A N 1
ATOM 660 C CA . ASP A 1 84 ? 24.312 -17.274 -33.382 1.00 95.12 84 ASP A CA 1
ATOM 661 C C . ASP A 1 84 ? 24.814 -15.918 -32.850 1.00 95.12 84 ASP A C 1
ATOM 663 O O . ASP A 1 84 ? 25.000 -14.949 -33.591 1.00 95.12 84 ASP A O 1
ATOM 667 N N . PHE A 1 85 ? 24.975 -15.823 -31.527 1.00 93.19 85 PHE A N 1
ATOM 668 C CA . PHE A 1 85 ? 25.368 -14.587 -30.842 1.00 93.19 85 PHE A CA 1
ATOM 669 C C . PHE A 1 85 ? 26.824 -14.189 -31.136 1.00 93.19 85 PHE A C 1
ATOM 671 O O . PHE A 1 85 ? 27.729 -15.021 -31.088 1.00 93.19 85 PHE A O 1
ATOM 678 N N . ASN A 1 86 ? 27.062 -12.894 -31.367 1.00 85.69 86 ASN A N 1
ATOM 679 C CA . ASN A 1 86 ? 28.404 -12.308 -31.322 1.00 85.69 86 ASN A CA 1
ATOM 680 C C . ASN A 1 86 ? 28.605 -11.663 -29.946 1.00 85.69 86 ASN A C 1
ATOM 682 O O . ASN A 1 86 ? 27.784 -10.838 -29.543 1.00 85.69 86 ASN A O 1
ATOM 686 N N . PHE A 1 87 ? 29.664 -12.069 -29.246 1.00 82.50 87 PHE A N 1
ATOM 687 C CA . PHE A 1 87 ? 30.044 -11.573 -27.921 1.00 82.50 87 PHE A CA 1
ATOM 688 C C . PHE A 1 87 ? 31.194 -10.572 -28.014 1.00 82.50 87 PHE A C 1
ATOM 690 O O . PHE A 1 87 ? 32.098 -10.802 -28.852 1.00 82.50 87 PHE A O 1
#

Foldseek 3Di:
DKDKDADPDPPDGIDIDDDPDLVRVLCVVQVVCVVVVHHRDGPVVVVVCCVVVVVV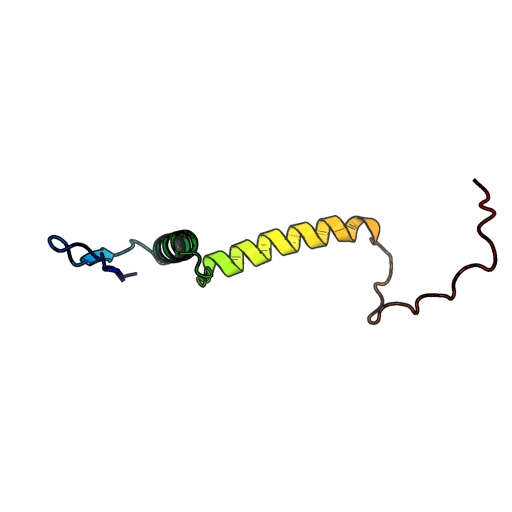VVVVCVVVPPPDDDPDDDDDDDDDPDDPDDD